Protein AF-H6N6B9-F1 (afdb_monomer)

Sequence (128 aa):
MPKLPIIGSVLVVGGGAGVGGVAMEFSKPKGRNISLAKNKKPSPFKMPTRCEFFWIQDSGKRTVKKIEESRLQREIKEQKTEDLWKRLDSDCSVKWKIYVAKRYVSGSSRMNQWVYEDGDQKHSWTVI

Organism: Mycoplasma haemocanis (strain Illinois) (NCBI:txid1111676)

Foldseek 3Di:
DDDDDDDDDDDDDDDDDDDDDDDDDDDDDDDDDDPPPVPPPPDPPPQDPWAWEWEDPDVVQQATETDDPVVVVVQQVVVVNVVQNVVVRVVRVVDNYFYWYWDQDPPDPDRTDIDGDPVNVPDDHDYD

Mean predicted aligned error: 17.45 Å

Radius of gyration: 29.82 Å; Cα contacts (8 Å, |Δi|>4): 119; chains: 1; bounding box: 84×66×45 Å

pLDDT: mean 71.62, std 20.7, range [35.53, 95.38]

Structure (mmCIF, N/CA/C/O backbone):
data_AF-H6N6B9-F1
#
_entry.id   AF-H6N6B9-F1
#
loop_
_atom_site.group_PDB
_atom_site.id
_atom_site.type_symbol
_atom_site.label_atom_id
_atom_site.label_alt_id
_atom_site.label_comp_id
_atom_site.label_asym_id
_atom_site.label_entity_id
_atom_site.label_seq_id
_atom_site.pdbx_PDB_ins_code
_atom_site.Cartn_x
_atom_site.Cartn_y
_atom_site.Cartn_z
_atom_site.occupancy
_atom_site.B_iso_or_equiv
_atom_site.auth_seq_id
_atom_site.auth_comp_id
_atom_site.auth_asym_id
_atom_site.auth_atom_id
_atom_site.pdbx_PDB_model_num
ATOM 1 N N . MET A 1 1 ? 60.488 -32.351 11.921 1.00 51.34 1 MET A N 1
ATOM 2 C CA . MET A 1 1 ? 61.267 -31.203 12.463 1.00 51.34 1 MET A CA 1
ATOM 3 C C . MET A 1 1 ? 62.130 -30.682 11.321 1.00 51.34 1 MET A C 1
ATOM 5 O O . MET A 1 1 ? 62.617 -31.560 10.617 1.00 51.34 1 MET A O 1
ATOM 9 N N . PRO A 1 2 ? 62.263 -29.365 11.045 1.00 41.34 2 PRO A N 1
ATOM 10 C CA . PRO A 1 2 ? 62.470 -28.215 11.959 1.00 41.34 2 PRO A CA 1
ATOM 11 C C . PRO A 1 2 ? 61.356 -27.138 11.841 1.00 41.34 2 PRO A C 1
ATOM 13 O O . PRO A 1 2 ? 60.675 -27.081 10.829 1.00 41.34 2 PRO A O 1
ATOM 16 N N . LYS A 1 3 ? 60.899 -26.446 12.898 1.00 44.81 3 LYS A N 1
ATOM 17 C CA . LYS A 1 3 ? 61.480 -25.382 13.759 1.00 44.81 3 LYS A CA 1
ATOM 18 C C . LYS A 1 3 ? 61.660 -24.014 13.057 1.00 44.81 3 LYS A C 1
ATOM 20 O O . LYS A 1 3 ? 62.494 -23.871 12.174 1.00 44.81 3 LYS A O 1
ATOM 25 N N . LEU A 1 4 ? 60.841 -23.053 13.513 1.00 51.22 4 LEU A N 1
ATOM 26 C CA . LEU A 1 4 ? 60.801 -21.606 13.225 1.00 51.22 4 LEU A CA 1
ATOM 27 C C . LEU A 1 4 ? 62.170 -20.914 13.353 1.00 51.22 4 LEU A C 1
ATOM 29 O O . LEU A 1 4 ? 63.024 -21.392 14.102 1.00 51.22 4 LEU A O 1
ATOM 33 N N . PRO A 1 5 ? 62.278 -19.685 12.818 1.00 54.94 5 PRO A N 1
ATOM 34 C CA . PRO A 1 5 ? 62.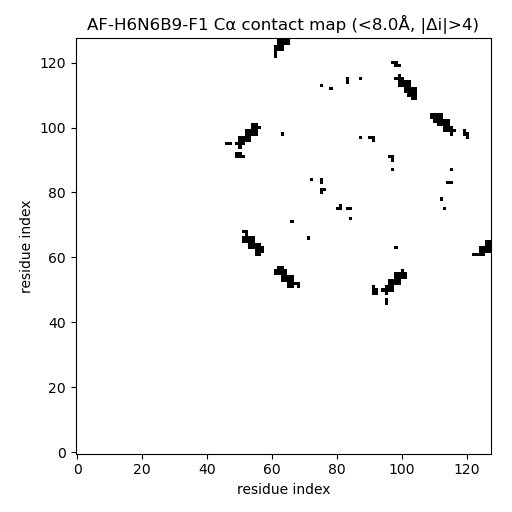733 -18.609 13.692 1.00 54.94 5 PRO A CA 1
ATOM 35 C C . PRO A 1 5 ? 61.789 -17.398 13.711 1.00 54.94 5 PRO A C 1
ATOM 37 O O . PRO A 1 5 ? 61.347 -16.874 12.692 1.00 54.94 5 PRO A O 1
ATOM 40 N N . ILE A 1 6 ? 61.526 -16.967 14.941 1.00 58.41 6 ILE A N 1
ATOM 41 C CA . ILE A 1 6 ? 61.005 -15.669 15.359 1.00 58.41 6 ILE A CA 1
ATOM 42 C C . ILE A 1 6 ? 62.160 -14.666 15.267 1.00 58.41 6 ILE A C 1
ATOM 44 O O . ILE A 1 6 ? 63.181 -14.886 15.912 1.00 58.41 6 ILE A O 1
ATOM 48 N N . ILE A 1 7 ? 61.998 -13.570 14.524 1.00 51.66 7 ILE A N 1
ATOM 49 C CA . ILE A 1 7 ? 62.834 -12.356 14.595 1.00 51.66 7 ILE A CA 1
ATOM 50 C C . ILE A 1 7 ? 61.886 -11.198 14.218 1.00 51.66 7 ILE A C 1
ATOM 52 O O . ILE A 1 7 ? 61.323 -11.224 13.133 1.00 51.66 7 ILE A O 1
ATOM 56 N N . GLY A 1 8 ? 61.536 -10.208 15.039 1.00 42.69 8 GLY A N 1
ATOM 57 C CA . GLY A 1 8 ? 62.163 -9.683 16.246 1.00 42.69 8 GLY A CA 1
ATOM 58 C C . GLY A 1 8 ? 62.843 -8.342 15.938 1.00 42.69 8 GLY A C 1
ATOM 59 O O . GLY A 1 8 ? 63.761 -8.316 15.126 1.00 42.69 8 GLY A O 1
ATOM 60 N N . SER A 1 9 ? 62.443 -7.287 16.663 1.00 47.56 9 SER A N 1
ATOM 61 C CA . SER A 1 9 ? 63.042 -5.929 16.790 1.00 47.56 9 SER A CA 1
ATOM 62 C C . SER A 1 9 ? 62.313 -4.817 16.002 1.00 47.56 9 SER A C 1
ATOM 64 O O . SER A 1 9 ? 62.222 -4.921 14.788 1.00 47.56 9 SER A O 1
ATOM 66 N N . VAL A 1 10 ? 61.673 -3.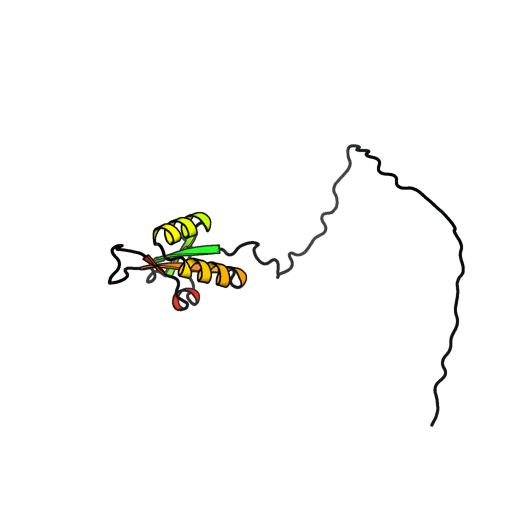762 16.542 1.00 48.78 10 VAL A N 1
ATOM 67 C CA . VAL A 1 10 ? 61.742 -2.921 17.771 1.00 48.78 10 VAL A CA 1
ATOM 68 C C . VAL A 1 10 ? 62.296 -1.511 17.468 1.00 48.78 10 VAL A C 1
ATOM 70 O O . VAL A 1 10 ? 63.425 -1.365 17.024 1.00 48.78 10 VAL A O 1
ATOM 73 N N . LEU A 1 11 ? 61.454 -0.521 17.814 1.00 45.09 11 LEU A N 1
ATOM 74 C CA . LEU A 1 11 ? 61.678 0.892 18.180 1.00 45.09 11 LEU A CA 1
ATOM 75 C C . LEU A 1 11 ? 62.292 1.875 17.164 1.00 45.09 11 LEU A C 1
ATOM 77 O O . LEU A 1 11 ? 63.491 1.886 16.921 1.00 45.09 11 LEU A O 1
ATOM 81 N N . VAL A 1 12 ? 61.483 2.875 16.786 1.00 44.06 12 VAL A N 1
ATOM 82 C CA . VAL A 1 12 ? 61.955 4.266 16.722 1.00 44.06 12 VAL A CA 1
ATOM 83 C C . VAL A 1 12 ? 61.223 5.079 17.783 1.00 44.06 12 VAL A C 1
ATOM 85 O O . VAL A 1 12 ? 60.003 5.231 17.776 1.00 44.06 12 VAL A O 1
ATOM 88 N N . VAL A 1 13 ? 62.037 5.537 18.727 1.00 51.03 13 VAL A N 1
ATOM 89 C CA . VAL A 1 13 ? 61.759 6.510 19.774 1.00 51.03 13 VAL A CA 1
ATOM 90 C C . VAL A 1 13 ? 61.771 7.908 19.156 1.00 51.03 13 VAL A C 1
ATOM 92 O O . VAL A 1 13 ? 62.688 8.260 18.421 1.00 51.03 13 VAL A O 1
ATOM 95 N N . GLY A 1 14 ? 60.781 8.715 19.514 1.00 38.72 14 GLY A N 1
ATOM 96 C CA . GLY A 1 14 ? 60.740 10.161 19.298 1.00 38.72 14 GLY A CA 1
ATOM 97 C C . GLY A 1 14 ? 59.342 10.625 19.691 1.00 38.72 14 GLY A C 1
ATOM 98 O O . GLY A 1 14 ? 58.386 10.329 18.994 1.00 38.72 14 GLY A O 1
ATOM 99 N N . GLY A 1 15 ? 59.092 11.182 20.871 1.00 42.91 15 GLY A N 1
ATOM 100 C CA . GLY A 1 15 ? 59.834 12.255 21.519 1.00 42.91 15 GLY A CA 1
ATOM 101 C C . GLY A 1 15 ? 58.974 13.511 21.388 1.00 42.91 15 GLY A C 1
ATOM 102 O O . GLY A 1 15 ? 58.970 14.136 20.335 1.00 42.91 15 GLY A O 1
ATOM 103 N N . GLY A 1 16 ? 58.201 13.839 22.425 1.00 44.19 16 GLY A N 1
ATOM 104 C CA . GLY A 1 16 ? 57.352 15.032 22.439 1.00 44.19 16 GLY A CA 1
ATOM 105 C C . GLY A 1 16 ? 56.319 15.010 23.561 1.00 44.19 16 GLY A C 1
ATOM 106 O O . GLY A 1 16 ? 55.191 14.572 23.364 1.00 44.19 16 GLY A O 1
ATOM 107 N N . ALA A 1 17 ? 56.720 15.470 24.745 1.00 46.50 17 ALA A N 1
ATOM 108 C CA . ALA A 1 17 ? 55.802 15.852 25.812 1.00 46.50 17 ALA A CA 1
ATOM 109 C C . ALA A 1 17 ? 55.060 17.141 25.417 1.00 46.50 17 ALA A C 1
ATOM 111 O O . ALA A 1 17 ? 55.665 18.049 24.852 1.00 46.50 17 ALA A O 1
ATOM 112 N N . GLY A 1 18 ? 53.771 17.243 25.742 1.00 41.34 18 GLY A N 1
ATOM 113 C CA . GLY A 1 18 ? 52.993 18.454 25.492 1.00 41.34 18 GLY A CA 1
ATOM 114 C C . GLY A 1 18 ? 51.621 18.388 26.143 1.00 41.34 18 GLY A C 1
ATOM 115 O O . GLY A 1 18 ? 50.678 17.842 25.584 1.00 41.34 18 GLY A O 1
ATOM 116 N N . VAL A 1 19 ? 51.545 18.919 27.356 1.00 43.94 19 VAL A N 1
ATOM 117 C CA . VAL A 1 19 ? 50.322 19.150 28.122 1.00 43.94 19 VAL A CA 1
ATOM 118 C C . VAL A 1 19 ? 49.512 20.273 27.470 1.00 43.94 19 VAL A C 1
ATOM 120 O O . VAL A 1 19 ? 50.071 21.309 27.129 1.00 43.94 19 VAL A O 1
ATOM 123 N N . GLY A 1 20 ? 48.188 20.116 27.444 1.00 35.53 20 GLY A N 1
ATOM 124 C CA . GLY A 1 20 ? 47.272 21.248 27.583 1.00 35.53 20 GLY A CA 1
ATOM 125 C C . GLY A 1 20 ? 46.650 21.800 26.302 1.00 35.53 20 GLY A C 1
ATOM 126 O O . GLY A 1 20 ? 47.270 21.875 25.248 1.00 35.53 20 GLY A O 1
ATOM 127 N N . GLY A 1 21 ? 45.402 22.245 26.452 1.00 36.22 21 GLY A N 1
ATOM 128 C CA . GLY A 1 21 ? 44.762 23.170 25.524 1.00 36.22 21 GLY A CA 1
ATOM 129 C C . GLY A 1 21 ? 43.417 22.694 25.002 1.00 36.22 21 GLY A C 1
ATOM 130 O O . GLY A 1 21 ? 43.302 22.273 23.856 1.00 36.22 21 GLY A O 1
ATOM 131 N N . VAL A 1 22 ? 42.369 22.843 25.813 1.00 50.59 22 VAL A N 1
ATOM 132 C CA . VAL A 1 22 ? 41.066 23.192 25.243 1.00 50.59 22 VAL A CA 1
ATOM 133 C C . VAL A 1 22 ? 41.214 24.564 24.590 1.00 50.59 22 VAL A C 1
ATOM 135 O O . VAL A 1 22 ? 41.559 25.534 25.256 1.00 50.59 22 VAL A O 1
ATOM 138 N N . ALA A 1 23 ? 40.966 24.642 23.289 1.00 41.66 23 ALA A N 1
ATOM 139 C CA . ALA A 1 23 ? 40.736 25.903 22.604 1.00 41.66 23 ALA A CA 1
ATOM 140 C C . ALA A 1 23 ? 39.608 25.685 21.596 1.00 41.66 23 ALA A C 1
ATOM 142 O O . ALA A 1 23 ? 39.812 25.263 20.459 1.00 41.66 23 ALA A O 1
ATOM 143 N N . MET A 1 24 ? 38.381 25.937 22.055 1.00 50.19 24 MET A N 1
ATOM 144 C CA . MET A 1 24 ? 37.386 26.518 21.164 1.00 50.19 24 MET A CA 1
ATOM 145 C C . MET A 1 24 ? 37.940 27.869 20.731 1.00 50.19 24 MET A C 1
ATOM 147 O O . MET A 1 24 ? 38.304 28.640 21.608 1.00 50.19 24 MET A O 1
ATOM 151 N N . GLU A 1 25 ? 37.924 28.184 19.439 1.00 40.72 25 GLU A N 1
ATOM 152 C CA . GLU A 1 25 ? 37.520 29.526 19.034 1.00 40.72 25 GLU A CA 1
ATOM 153 C C . GLU A 1 25 ? 37.045 29.593 17.581 1.00 40.72 25 GLU A C 1
ATOM 155 O O . GLU A 1 25 ? 37.604 29.016 16.647 1.00 40.72 25 GLU A O 1
ATOM 160 N N . PHE A 1 26 ? 35.927 30.301 17.453 1.00 48.22 26 PHE A N 1
ATOM 161 C CA . PHE A 1 26 ? 35.267 30.740 16.240 1.00 48.22 26 PHE A CA 1
ATOM 162 C C . PHE A 1 26 ? 36.205 31.586 15.384 1.00 48.22 26 PHE A C 1
ATOM 164 O O . PHE A 1 26 ? 36.791 32.534 15.889 1.00 48.22 26 PHE A O 1
ATOM 171 N N . SER A 1 27 ? 36.217 31.362 14.068 1.00 41.53 27 SER A N 1
ATOM 172 C CA . SER A 1 27 ? 36.548 32.404 13.085 1.00 41.53 27 SER A CA 1
ATOM 173 C C . SER A 1 27 ? 36.070 32.004 11.686 1.00 41.53 27 SER A C 1
ATOM 175 O O . SER A 1 27 ? 36.660 31.156 11.023 1.00 41.53 27 SER A O 1
ATOM 177 N N . LYS A 1 28 ? 34.996 32.643 11.204 1.00 50.06 28 LYS A N 1
ATOM 178 C CA . LYS A 1 28 ? 34.746 32.784 9.756 1.00 50.06 28 LYS A CA 1
ATOM 179 C C . LYS A 1 28 ? 35.925 33.562 9.151 1.00 50.06 28 LYS A C 1
ATOM 181 O O . LYS A 1 28 ? 36.328 34.558 9.747 1.00 50.06 28 LYS A O 1
ATOM 186 N N . PRO A 1 29 ? 36.384 33.220 7.934 1.00 45.47 29 PRO A N 1
ATOM 187 C CA . PRO A 1 29 ? 36.081 34.135 6.833 1.00 45.47 29 PRO A CA 1
ATOM 188 C C . PRO A 1 29 ? 35.842 33.466 5.464 1.00 45.47 29 PRO A C 1
ATOM 190 O O . PRO A 1 29 ? 36.541 32.568 5.014 1.00 45.47 29 PRO A O 1
ATOM 193 N N . LYS A 1 30 ? 34.804 33.980 4.799 1.00 46.09 30 LYS A N 1
ATOM 194 C CA . LYS A 1 30 ? 34.737 34.410 3.392 1.00 46.09 30 LYS A CA 1
ATOM 195 C C . LYS A 1 30 ? 35.774 33.825 2.402 1.00 46.09 30 LYS A C 1
ATOM 197 O O . LYS A 1 30 ? 36.883 34.323 2.282 1.00 46.09 30 LYS A O 1
ATOM 202 N N . GLY A 1 31 ? 35.286 32.907 1.563 1.00 47.84 31 GLY A N 1
ATOM 203 C CA . GLY A 1 31 ? 35.555 32.874 0.119 1.00 47.84 31 GLY A CA 1
ATOM 204 C C . GLY A 1 31 ? 36.842 32.206 -0.375 1.00 47.84 31 GLY A C 1
ATOM 205 O O . GLY A 1 31 ? 37.880 32.849 -0.443 1.00 47.84 31 GLY A O 1
ATOM 206 N N . ARG A 1 32 ? 36.719 30.981 -0.912 1.00 42.47 32 ARG A N 1
ATOM 207 C CA . ARG A 1 32 ? 37.126 30.617 -2.291 1.00 42.47 32 ARG A CA 1
ATOM 208 C C . ARG A 1 32 ? 36.843 29.138 -2.583 1.00 42.47 32 ARG A C 1
ATOM 210 O O . ARG A 1 32 ? 37.308 28.255 -1.881 1.00 42.47 32 ARG A O 1
ATOM 217 N N . ASN A 1 33 ? 36.097 28.942 -3.669 1.00 40.81 33 ASN A N 1
ATOM 218 C CA . ASN A 1 33 ? 36.017 27.778 -4.557 1.00 40.81 33 ASN A CA 1
ATOM 219 C C . ASN A 1 33 ? 35.840 26.389 -3.930 1.00 40.81 33 ASN A C 1
ATOM 221 O O . ASN A 1 33 ? 36.782 25.667 -3.614 1.00 40.81 33 ASN A O 1
ATOM 225 N N . ILE A 1 34 ? 34.572 25.987 -3.891 1.00 44.03 34 ILE A N 1
ATOM 226 C CA . ILE A 1 34 ? 34.118 24.620 -3.680 1.00 44.03 34 ILE A CA 1
ATOM 227 C C . ILE A 1 34 ? 34.478 23.808 -4.934 1.00 44.03 34 ILE A C 1
ATOM 229 O O . ILE A 1 34 ? 33.694 23.724 -5.872 1.00 44.03 34 ILE A O 1
ATOM 233 N N . SER A 1 35 ? 35.656 23.189 -4.948 1.00 48.66 35 SER A N 1
ATOM 234 C CA . SER A 1 35 ? 35.953 22.069 -5.848 1.00 48.66 35 SER A CA 1
ATOM 235 C C . SER A 1 35 ? 36.122 20.805 -5.021 1.00 48.66 35 SER A C 1
ATOM 237 O O . SER A 1 35 ? 37.214 20.283 -4.834 1.00 48.66 35 SER A O 1
ATOM 239 N N . LEU A 1 36 ? 34.995 20.308 -4.513 1.00 45.41 36 LEU A N 1
ATOM 240 C CA . LEU A 1 36 ? 34.866 18.930 -4.054 1.00 45.41 36 LEU A CA 1
ATOM 241 C C . LEU A 1 36 ? 33.632 18.304 -4.710 1.00 45.41 36 LEU A C 1
ATOM 243 O O . LEU A 1 36 ? 32.743 17.765 -4.056 1.00 45.41 36 LEU A O 1
ATOM 247 N N . ALA A 1 37 ? 33.615 18.325 -6.046 1.00 49.69 37 ALA A N 1
ATOM 248 C CA . ALA A 1 37 ? 32.891 17.336 -6.837 1.00 49.69 37 ALA A CA 1
ATOM 249 C C . ALA A 1 37 ? 33.581 15.973 -6.652 1.00 49.69 37 ALA A C 1
ATOM 251 O O . ALA A 1 37 ? 34.205 15.415 -7.552 1.00 49.69 37 ALA A O 1
ATOM 252 N N . LYS A 1 38 ? 33.502 15.433 -5.431 1.00 45.16 38 LYS A N 1
ATOM 253 C CA . LYS A 1 38 ? 33.787 14.031 -5.173 1.00 45.16 38 LYS A CA 1
ATOM 254 C C . LYS A 1 38 ? 32.629 13.298 -5.828 1.00 45.16 38 LYS A C 1
ATOM 256 O O . LYS A 1 38 ? 31.534 13.252 -5.274 1.00 45.16 38 LYS A O 1
ATOM 261 N N . ASN A 1 39 ? 32.880 12.806 -7.038 1.00 48.16 39 ASN A N 1
ATOM 262 C CA . ASN A 1 39 ? 32.090 11.808 -7.745 1.00 48.16 39 ASN A CA 1
ATOM 263 C C . ASN A 1 39 ? 31.860 10.603 -6.810 1.00 48.16 39 ASN A C 1
ATOM 265 O O . ASN A 1 39 ? 32.512 9.566 -6.906 1.00 48.16 39 ASN A O 1
ATOM 269 N N . LYS A 1 40 ? 30.939 10.739 -5.851 1.00 44.47 40 LYS A N 1
ATOM 270 C CA . LYS A 1 40 ? 30.283 9.607 -5.222 1.00 44.47 40 LYS A CA 1
ATOM 271 C C . LYS A 1 40 ? 29.343 9.098 -6.295 1.00 44.47 40 LYS A C 1
ATOM 273 O O . LYS A 1 40 ? 28.223 9.585 -6.421 1.00 44.47 40 LYS A O 1
ATOM 278 N N . LYS A 1 41 ? 29.823 8.115 -7.062 1.00 44.25 41 LYS A N 1
ATOM 279 C CA . LYS A 1 41 ? 28.945 7.128 -7.693 1.00 44.25 41 LYS A CA 1
ATOM 280 C C . LYS A 1 41 ? 27.829 6.845 -6.678 1.00 44.25 41 LYS A C 1
ATOM 282 O O . LYS A 1 41 ? 28.173 6.529 -5.530 1.00 44.25 41 LYS A O 1
ATOM 287 N N . PRO A 1 42 ? 26.542 7.06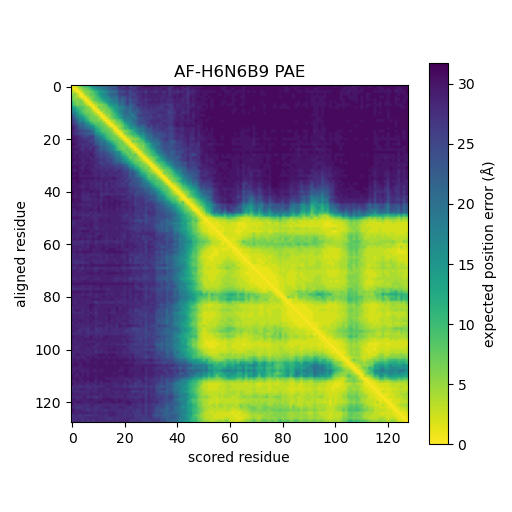2 -7.000 1.00 44.25 42 PRO A N 1
ATOM 288 C CA . PRO A 1 42 ? 25.494 6.701 -6.068 1.00 44.25 42 PRO A CA 1
ATOM 289 C C . PRO A 1 42 ? 25.692 5.218 -5.775 1.00 44.25 42 PRO A C 1
ATOM 291 O O . PRO A 1 42 ? 25.716 4.395 -6.688 1.00 44.25 42 PRO A O 1
ATOM 294 N N . SER A 1 43 ? 25.951 4.900 -4.507 1.00 46.75 43 SER A N 1
ATOM 295 C CA . SER A 1 43 ? 25.906 3.520 -4.047 1.00 46.75 43 SER A CA 1
ATOM 296 C C . SER A 1 43 ? 24.592 2.926 -4.564 1.00 46.75 43 SER A C 1
ATOM 298 O O . SER A 1 43 ? 23.552 3.561 -4.353 1.00 46.75 43 SER A O 1
ATOM 300 N N . PRO A 1 44 ? 24.594 1.752 -5.216 1.00 52.66 44 PRO A N 1
ATOM 301 C CA . PRO A 1 44 ? 23.355 1.107 -5.651 1.00 52.66 44 PRO A CA 1
ATOM 302 C C . PRO A 1 44 ? 22.430 0.758 -4.468 1.00 52.66 44 PRO A C 1
ATOM 304 O O . PRO A 1 44 ? 21.279 0.398 -4.673 1.00 52.66 44 PRO A O 1
ATOM 307 N N . PHE A 1 45 ? 22.906 0.927 -3.229 1.00 51.97 45 PHE A N 1
ATOM 308 C CA . PHE A 1 45 ? 22.192 0.662 -1.982 1.00 51.97 45 PHE A CA 1
ATOM 309 C C . PHE A 1 45 ? 21.813 1.930 -1.213 1.00 51.97 45 PHE A C 1
ATOM 311 O O . PHE A 1 45 ? 21.802 1.943 0.018 1.00 51.97 45 PHE A O 1
ATOM 318 N N . LYS A 1 46 ? 21.507 3.032 -1.903 1.00 45.81 46 LYS A N 1
ATOM 319 C CA . LYS A 1 46 ? 20.803 4.139 -1.251 1.00 45.81 46 LYS A CA 1
ATOM 320 C C . LYS A 1 46 ? 19.333 3.728 -1.130 1.00 45.81 46 LYS A C 1
ATOM 322 O O . LYS A 1 46 ? 18.542 4.027 -2.018 1.00 45.81 46 LYS A O 1
ATOM 327 N N . MET A 1 47 ? 18.996 2.974 -0.076 1.00 51.34 47 MET A N 1
ATOM 328 C CA . MET A 1 47 ? 17.594 2.686 0.233 1.00 51.34 47 MET A CA 1
ATOM 329 C C . MET A 1 47 ? 16.844 4.025 0.296 1.00 51.34 47 MET A C 1
ATOM 331 O O . MET A 1 47 ? 17.335 4.950 0.957 1.00 51.34 47 MET A O 1
ATOM 335 N N . PRO A 1 48 ? 15.720 4.178 -0.428 1.00 54.56 48 PRO A N 1
ATOM 336 C CA . PRO A 1 48 ? 14.863 5.341 -0.281 1.00 54.56 48 PRO A CA 1
ATOM 337 C C . PRO A 1 48 ? 14.570 5.530 1.203 1.00 54.56 48 PRO A C 1
ATOM 339 O O . PRO A 1 48 ? 14.224 4.578 1.896 1.00 54.56 48 PRO A O 1
ATOM 342 N N . THR A 1 49 ? 14.742 6.748 1.709 1.00 61.44 49 THR A N 1
ATOM 343 C CA . THR A 1 49 ? 14.573 7.056 3.134 1.00 61.44 49 THR A CA 1
ATOM 344 C C . THR A 1 49 ? 13.154 6.790 3.641 1.00 61.44 49 THR A C 1
ATOM 346 O O . THR A 1 49 ? 12.973 6.778 4.854 1.00 61.44 49 THR A O 1
ATOM 349 N N . ARG A 1 50 ? 12.179 6.577 2.740 1.00 70.19 50 ARG A N 1
ATOM 350 C CA . ARG A 1 50 ? 10.823 6.065 2.997 1.00 70.19 50 ARG A CA 1
ATOM 351 C C . ARG A 1 50 ? 10.291 5.316 1.771 1.00 70.19 50 ARG A C 1
ATOM 353 O O . ARG A 1 50 ? 10.654 5.675 0.648 1.00 70.19 50 ARG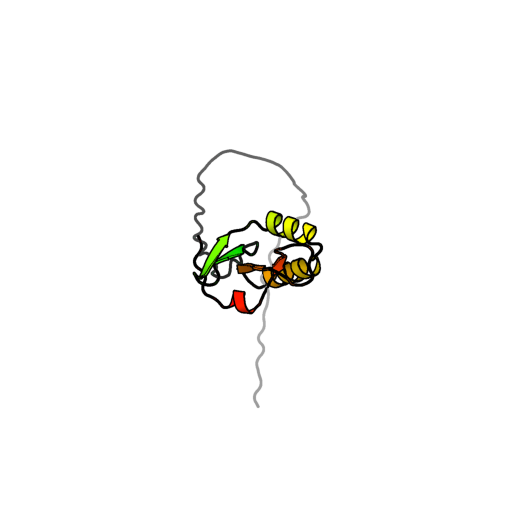 A O 1
ATOM 360 N N . CYS A 1 51 ? 9.459 4.294 1.979 1.00 86.19 51 CYS A N 1
ATOM 361 C CA . CYS A 1 51 ? 8.801 3.580 0.886 1.00 86.19 51 CYS A CA 1
ATOM 362 C C . CYS A 1 51 ? 7.790 4.478 0.158 1.00 86.19 51 CYS A C 1
ATOM 364 O O . CYS A 1 51 ? 7.269 5.455 0.700 1.00 86.19 51 CYS A O 1
ATOM 366 N N . GLU A 1 52 ? 7.502 4.136 -1.093 1.00 90.31 52 GLU A N 1
ATOM 367 C CA . GLU A 1 52 ? 6.478 4.808 -1.880 1.00 90.31 52 GLU A CA 1
ATOM 368 C C . GLU A 1 52 ? 5.160 4.034 -1.835 1.00 90.31 52 GLU A C 1
ATOM 370 O O . GLU A 1 52 ? 5.113 2.840 -2.144 1.00 90.31 52 GLU A O 1
ATOM 375 N N . PHE A 1 53 ? 4.074 4.736 -1.514 1.00 92.88 53 PHE 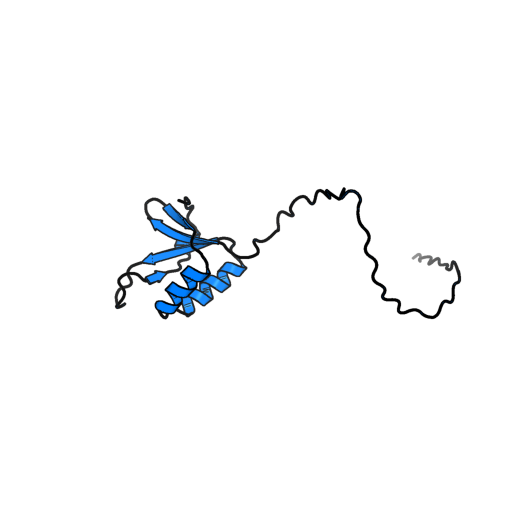A N 1
ATOM 376 C CA . PHE A 1 53 ? 2.728 4.178 -1.541 1.00 92.88 53 PHE A CA 1
ATOM 377 C C . PHE A 1 53 ? 2.033 4.472 -2.869 1.00 92.88 53 PHE A C 1
ATOM 379 O O . PHE A 1 53 ? 2.017 5.601 -3.371 1.00 92.88 53 PHE A O 1
ATOM 386 N N . PHE A 1 54 ? 1.402 3.442 -3.414 1.00 94.00 54 PHE A N 1
ATOM 387 C CA . PHE A 1 54 ? 0.653 3.485 -4.656 1.00 94.00 54 PHE A CA 1
ATOM 388 C C . PHE A 1 54 ? -0.757 2.959 -4.424 1.00 94.00 54 PHE A C 1
ATOM 390 O O . PHE A 1 54 ? -0.958 1.876 -3.884 1.00 94.00 54 PHE A O 1
ATOM 397 N N . TRP A 1 55 ? -1.745 3.727 -4.860 1.00 93.94 55 TRP A N 1
ATOM 398 C CA . TRP A 1 55 ? -3.145 3.345 -4.841 1.00 93.94 55 TRP A CA 1
ATOM 399 C C . TRP A 1 55 ? -3.559 2.798 -6.209 1.00 93.94 55 TRP A C 1
ATOM 401 O O . TRP A 1 55 ? -3.507 3.507 -7.213 1.00 93.94 55 TRP A O 1
ATOM 411 N N . ILE A 1 56 ? -4.007 1.546 -6.238 1.00 94.00 56 ILE A N 1
ATOM 412 C CA . ILE A 1 56 ? -4.553 0.878 -7.421 1.00 94.00 56 ILE A CA 1
ATOM 413 C C . ILE A 1 56 ? -5.869 1.545 -7.835 1.00 94.00 56 ILE A C 1
ATOM 415 O O . ILE A 1 56 ? -6.845 1.533 -7.082 1.00 94.00 56 ILE A O 1
ATOM 419 N N . GLN A 1 57 ? -5.875 2.138 -9.032 1.00 93.25 57 GLN A N 1
ATOM 420 C CA . GLN A 1 57 ? -7.060 2.752 -9.637 1.00 93.25 57 GLN A CA 1
ATOM 421 C C . GLN A 1 57 ? -7.914 1.703 -10.342 1.00 93.25 57 GLN A C 1
ATOM 423 O O . GLN A 1 57 ? -9.127 1.671 -10.167 1.00 93.25 57 GLN A O 1
ATOM 428 N N . ASP A 1 58 ? -7.268 0.850 -11.137 1.00 87.69 58 ASP A N 1
ATOM 429 C CA . ASP A 1 58 ? -7.934 -0.164 -11.944 1.00 87.69 58 ASP A CA 1
ATOM 430 C C . ASP A 1 58 ? -7.030 -1.400 -12.040 1.00 87.69 58 ASP A C 1
ATOM 432 O O . ASP A 1 58 ? -5.954 -1.368 -12.649 1.00 87.69 58 ASP A O 1
ATOM 436 N N . SER A 1 59 ? -7.460 -2.499 -11.417 1.00 86.94 59 SER A N 1
ATOM 437 C CA . SER A 1 59 ? -6.723 -3.767 -11.449 1.00 86.94 59 SER A CA 1
ATOM 438 C C . SER A 1 59 ? -6.711 -4.402 -12.842 1.00 86.94 59 SER A C 1
ATOM 440 O O . SER A 1 59 ? -5.740 -5.069 -13.195 1.00 86.94 59 SER A O 1
ATOM 442 N N . GLY A 1 60 ? -7.746 -4.172 -13.659 1.00 87.19 60 GLY A N 1
ATOM 443 C CA . GLY A 1 60 ? -7.847 -4.707 -15.018 1.00 87.19 60 GLY A CA 1
ATOM 444 C C . GLY A 1 60 ? -6.898 -4.008 -15.990 1.00 87.19 60 GLY A C 1
ATOM 445 O O . GLY A 1 60 ? -6.242 -4.659 -16.800 1.00 87.19 60 GLY A O 1
ATOM 446 N N . LYS A 1 61 ? -6.758 -2.686 -15.861 1.00 90.25 61 LYS A N 1
ATOM 447 C CA . LYS A 1 61 ? -5.819 -1.869 -16.652 1.00 90.25 61 LYS A CA 1
ATOM 448 C C . LYS A 1 61 ? -4.416 -1.802 -16.049 1.00 90.25 61 LYS A C 1
ATOM 450 O O . LYS A 1 61 ? -3.529 -1.198 -16.647 1.00 90.25 61 LYS A O 1
ATOM 455 N N . ARG A 1 62 ? -4.215 -2.410 -14.875 1.00 91.06 62 ARG A N 1
ATOM 456 C CA . ARG A 1 62 ? -2.968 -2.375 -14.098 1.00 91.06 62 ARG A CA 1
ATOM 457 C C . ARG A 1 62 ? -2.462 -0.953 -13.866 1.00 91.06 62 ARG A C 1
ATOM 459 O O . ARG A 1 62 ? -1.264 -0.698 -13.973 1.00 91.06 62 ARG A O 1
ATOM 466 N N . THR A 1 63 ? -3.355 -0.027 -13.525 1.00 93.12 63 THR A N 1
ATOM 467 C CA . THR A 1 63 ? -2.986 1.370 -13.267 1.00 93.12 63 THR A CA 1
ATOM 468 C C . THR A 1 63 ? -2.972 1.698 -11.781 1.00 93.12 63 THR A C 1
ATOM 470 O O . THR A 1 63 ? -3.866 1.327 -11.016 1.00 93.12 63 THR A O 1
ATOM 473 N N . VAL A 1 64 ? -1.944 2.435 -11.368 1.00 95.38 64 VAL A N 1
ATOM 474 C CA . VAL A 1 64 ? -1.762 2.907 -9.995 1.00 95.38 64 VAL A CA 1
ATOM 475 C C . VAL A 1 64 ? -1.497 4.400 -9.975 1.00 95.38 64 VAL A C 1
ATOM 477 O O . VAL A 1 64 ? -0.885 4.951 -10.883 1.00 95.38 64 VAL A O 1
ATOM 480 N N . LYS A 1 65 ? -1.909 5.052 -8.896 1.00 94.88 65 LYS A N 1
ATOM 481 C CA . LYS A 1 65 ? -1.648 6.461 -8.630 1.00 94.88 65 LYS A CA 1
ATOM 482 C C . LYS A 1 65 ? -0.810 6.592 -7.370 1.00 94.88 65 LYS A C 1
ATOM 484 O O . LYS A 1 65 ? -1.120 5.965 -6.358 1.00 94.88 65 LYS A O 1
ATOM 489 N N . LYS A 1 66 ? 0.233 7.419 -7.396 1.00 93.38 66 LYS A N 1
ATOM 490 C CA . LYS A 1 66 ? 1.032 7.688 -6.193 1.00 93.38 66 LYS A CA 1
ATOM 491 C C . LYS A 1 66 ? 0.169 8.389 -5.136 1.00 93.38 66 LYS A C 1
ATOM 493 O O . LYS A 1 66 ? -0.540 9.346 -5.450 1.00 93.38 66 LYS A O 1
ATOM 498 N N . ILE A 1 67 ? 0.221 7.906 -3.897 1.00 93.25 67 ILE A N 1
ATOM 499 C CA . ILE A 1 67 ? -0.484 8.492 -2.754 1.00 93.25 67 ILE A CA 1
ATOM 500 C C . ILE A 1 67 ? 0.517 8.853 -1.658 1.00 93.25 67 ILE A C 1
ATOM 502 O O . ILE A 1 67 ? 1.514 8.167 -1.450 1.00 93.25 67 ILE A O 1
ATOM 506 N N . GLU A 1 68 ? 0.260 9.957 -0.964 1.00 90.12 68 GLU A N 1
ATOM 507 C CA . GLU A 1 68 ? 1.076 10.367 0.175 1.00 90.12 68 GLU A CA 1
ATOM 508 C C . GLU A 1 68 ? 0.797 9.491 1.400 1.00 90.12 68 GLU A C 1
ATOM 510 O O . GLU A 1 68 ? -0.359 9.236 1.748 1.00 90.12 68 GLU A O 1
ATOM 515 N N . GLU A 1 69 ? 1.865 9.097 2.093 1.00 89.12 69 GLU A N 1
ATOM 516 C CA . GLU A 1 69 ? 1.833 8.290 3.319 1.00 89.12 69 GLU A CA 1
ATOM 517 C C . GLU A 1 69 ? 0.880 8.880 4.369 1.00 89.12 69 GLU A C 1
ATOM 519 O O . GLU A 1 69 ? -0.004 8.188 4.867 1.00 89.12 69 GLU A O 1
ATOM 524 N N . SER A 1 70 ? 0.985 10.184 4.654 1.00 89.06 70 SER A N 1
ATOM 525 C CA . SER A 1 70 ? 0.154 10.855 5.663 1.00 89.06 70 SER A CA 1
ATOM 526 C C . SER A 1 70 ? -1.334 10.844 5.307 1.00 89.06 70 SER A C 1
ATOM 528 O O . SER A 1 70 ? -2.188 10.713 6.187 1.00 89.06 70 SER A O 1
ATOM 530 N N . ARG A 1 71 ? -1.659 10.954 4.012 1.00 90.88 71 ARG A N 1
ATOM 531 C CA . ARG A 1 71 ? -3.041 10.868 3.531 1.00 90.88 71 ARG A CA 1
ATOM 532 C C . ARG A 1 71 ? -3.573 9.449 3.697 1.00 90.88 71 ARG A C 1
ATOM 534 O O . ARG A 1 71 ? -4.665 9.281 4.236 1.00 90.88 71 ARG A O 1
ATOM 541 N N . LEU A 1 72 ? -2.799 8.451 3.273 1.00 90.50 72 LEU A N 1
ATOM 542 C CA . LEU A 1 72 ? -3.163 7.043 3.414 1.00 90.50 72 LEU A CA 1
ATOM 543 C C . LEU A 1 72 ? -3.367 6.676 4.891 1.00 90.50 72 LEU A C 1
ATOM 545 O O . LEU A 1 72 ? -4.388 6.090 5.244 1.00 90.50 72 LEU A O 1
ATOM 549 N N . GLN A 1 73 ? -2.455 7.102 5.766 1.00 89.69 73 GLN A N 1
ATOM 550 C CA . GLN A 1 73 ? -2.541 6.867 7.204 1.00 89.69 73 GLN A CA 1
ATOM 551 C C . GLN A 1 73 ? -3.816 7.457 7.810 1.00 89.69 73 GLN A C 1
ATOM 553 O O . GLN A 1 73 ? -4.487 6.791 8.598 1.00 89.69 73 GLN A O 1
ATOM 558 N N . ARG A 1 74 ? -4.162 8.700 7.451 1.00 89.81 74 ARG A N 1
ATOM 559 C CA . ARG A 1 74 ? -5.386 9.351 7.932 1.00 89.81 74 ARG A CA 1
ATOM 560 C C . ARG A 1 74 ? -6.628 8.581 7.487 1.00 89.81 74 ARG A C 1
ATOM 562 O O . ARG A 1 74 ? -7.464 8.262 8.326 1.00 89.81 74 ARG A O 1
ATOM 569 N N . GLU A 1 75 ? -6.713 8.219 6.207 1.00 89.69 75 GLU A N 1
ATOM 570 C CA . GLU A 1 75 ? -7.866 7.482 5.675 1.00 89.69 75 GLU A CA 1
ATOM 571 C C . GLU A 1 75 ? -7.997 6.068 6.286 1.00 89.69 75 GLU A C 1
ATOM 573 O O . GLU A 1 75 ? -9.113 5.592 6.496 1.00 89.69 75 GLU A O 1
ATOM 578 N N . ILE A 1 76 ? -6.888 5.391 6.610 1.00 88.69 76 ILE A N 1
ATOM 579 C CA . ILE A 1 76 ? -6.898 4.082 7.294 1.00 88.69 76 ILE A CA 1
ATOM 580 C C . ILE A 1 76 ? -7.314 4.221 8.765 1.00 88.69 76 ILE A C 1
ATOM 582 O O . ILE A 1 76 ? -8.134 3.438 9.252 1.00 88.69 76 ILE A O 1
ATOM 586 N N . LYS A 1 77 ? -6.810 5.241 9.475 1.00 86.81 77 LYS A N 1
ATOM 587 C CA . LYS A 1 77 ? -7.222 5.544 10.858 1.00 86.81 77 LYS A CA 1
ATOM 588 C C . LYS A 1 77 ? -8.712 5.847 10.941 1.00 86.81 77 LYS A C 1
ATOM 590 O O . LYS A 1 77 ? -9.401 5.324 11.813 1.00 86.81 77 LYS A O 1
ATOM 595 N N . GLU A 1 78 ? -9.234 6.623 9.994 1.00 85.56 78 GLU A N 1
ATOM 596 C CA . GLU A 1 78 ? -10.668 6.888 9.889 1.00 85.56 78 GLU A CA 1
ATOM 597 C C . GLU A 1 78 ? -11.471 5.596 9.719 1.00 85.56 78 GLU A C 1
ATOM 599 O O . GLU A 1 78 ? -12.587 5.517 10.226 1.00 85.56 78 GLU A O 1
ATOM 604 N N . GLN A 1 79 ? -10.940 4.587 9.019 1.00 81.75 79 GLN A N 1
ATOM 605 C CA . GLN A 1 79 ? -11.562 3.266 8.834 1.00 81.75 79 GLN A CA 1
ATOM 606 C C . GLN A 1 79 ? -11.459 2.345 10.054 1.00 81.75 79 GLN A C 1
ATOM 608 O O . GLN A 1 79 ? -12.040 1.262 10.029 1.00 81.75 79 GLN A O 1
ATOM 613 N N . LYS A 1 80 ? -10.795 2.789 11.132 1.00 78.94 80 LYS A N 1
ATOM 614 C CA . LYS A 1 80 ? -10.532 2.006 12.349 1.00 78.94 80 LYS A CA 1
ATOM 615 C C . LYS A 1 80 ? -9.801 0.688 12.057 1.00 78.94 80 LYS A C 1
ATOM 617 O O . LYS A 1 80 ? -10.017 -0.308 12.736 1.00 78.94 80 LYS A O 1
ATOM 622 N N . THR A 1 81 ? -8.945 0.677 11.035 1.00 79.75 81 THR A N 1
ATOM 623 C CA . THR A 1 81 ? -8.190 -0.510 10.604 1.00 79.75 81 THR A CA 1
ATOM 624 C C . THR A 1 81 ? -6.716 -0.367 10.992 1.00 79.75 81 THR A C 1
ATOM 626 O O . THR A 1 81 ? -5.834 -0.284 10.140 1.00 79.75 81 THR A O 1
ATOM 629 N N . GLU A 1 82 ? -6.428 -0.280 12.294 1.00 78.75 82 GLU A N 1
ATOM 630 C CA . GLU A 1 82 ? -5.062 -0.022 12.783 1.00 78.75 82 GLU A CA 1
ATOM 631 C C . GLU A 1 82 ? -4.073 -1.146 12.435 1.00 78.75 82 GLU A C 1
ATOM 633 O O . GLU A 1 82 ? -2.906 -0.877 12.144 1.00 78.75 82 GLU A O 1
ATOM 638 N N . ASP A 1 83 ? -4.536 -2.397 12.379 1.00 87.50 83 ASP A N 1
ATOM 639 C CA . ASP A 1 83 ? -3.709 -3.552 12.008 1.00 87.50 83 ASP A CA 1
ATOM 640 C C . ASP A 1 83 ? -3.225 -3.499 10.554 1.00 87.50 83 ASP A C 1
ATOM 642 O O . ASP A 1 83 ? -2.128 -3.969 10.241 1.00 87.50 83 ASP A O 1
ATOM 646 N N . LEU A 1 84 ? -4.005 -2.870 9.667 1.00 89.94 84 LEU A N 1
ATOM 647 C CA . LEU A 1 84 ? -3.608 -2.653 8.278 1.00 89.94 84 LEU A CA 1
ATOM 648 C C . LEU A 1 84 ? -2.408 -1.708 8.203 1.00 89.94 84 LEU A C 1
ATOM 650 O O . LEU A 1 84 ? -1.449 -1.992 7.489 1.00 89.94 84 LEU A O 1
ATOM 654 N N . TRP A 1 85 ? -2.431 -0.613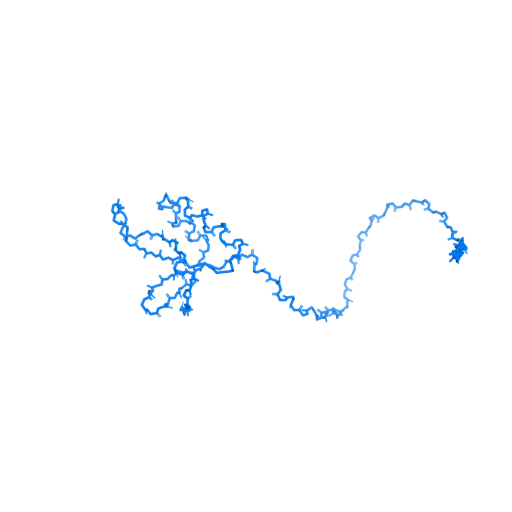 8.970 1.00 90.00 85 TRP A N 1
ATOM 655 C CA . TRP A 1 85 ? -1.319 0.337 8.991 1.00 90.00 85 TRP A CA 1
ATOM 656 C C . TRP A 1 85 ? -0.032 -0.308 9.506 1.00 90.00 85 TRP A C 1
ATOM 658 O O . TRP A 1 85 ? 1.019 -0.125 8.904 1.00 90.00 85 TRP A O 1
ATOM 668 N N . LYS A 1 86 ? -0.114 -1.115 10.572 1.00 89.69 86 LYS A N 1
ATOM 669 C CA . LYS A 1 86 ? 1.053 -1.830 11.115 1.00 89.69 86 LYS A CA 1
ATOM 670 C C . LYS A 1 86 ? 1.701 -2.750 10.078 1.00 89.69 86 LYS A C 1
ATOM 672 O O . LYS A 1 86 ? 2.923 -2.796 9.985 1.00 89.69 86 LYS A O 1
ATOM 677 N N . ARG A 1 87 ? 0.895 -3.460 9.279 1.00 89.88 87 ARG A N 1
ATOM 678 C CA . ARG A 1 87 ? 1.408 -4.300 8.182 1.00 89.88 87 ARG A CA 1
ATOM 679 C C . ARG A 1 87 ? 2.078 -3.471 7.093 1.00 89.88 87 ARG A C 1
ATOM 681 O O . ARG A 1 87 ? 3.162 -3.831 6.654 1.00 89.88 87 ARG A O 1
ATOM 688 N N . LEU A 1 88 ? 1.459 -2.362 6.691 1.00 90.50 88 LEU A N 1
ATOM 689 C CA . LEU A 1 88 ? 2.027 -1.458 5.690 1.00 90.50 88 LEU A CA 1
ATOM 690 C C . LEU A 1 88 ? 3.366 -0.871 6.154 1.00 90.50 88 LEU A C 1
ATOM 692 O O . LEU A 1 88 ? 4.314 -0.864 5.383 1.00 90.50 88 LEU A O 1
ATOM 696 N N . ASP A 1 89 ? 3.457 -0.428 7.406 1.00 88.25 89 ASP A N 1
ATOM 697 C CA . ASP A 1 89 ? 4.667 0.151 8.002 1.00 88.25 89 ASP A CA 1
ATOM 698 C C . ASP A 1 89 ? 5.809 -0.878 8.126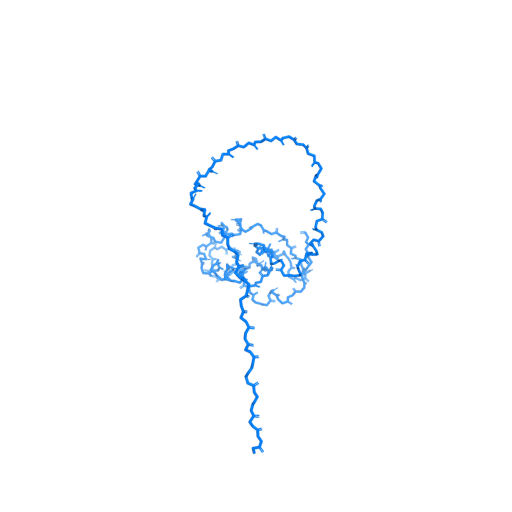 1.00 88.25 89 ASP A C 1
ATOM 700 O O . ASP A 1 89 ? 6.955 -0.615 7.751 1.00 88.25 89 ASP A O 1
ATOM 704 N N . SER A 1 90 ? 5.475 -2.102 8.546 1.00 88.50 90 SER A N 1
ATOM 705 C CA . SER A 1 90 ? 6.412 -3.230 8.570 1.00 88.50 90 SER A CA 1
ATOM 706 C C . SER A 1 90 ? 6.952 -3.539 7.172 1.00 88.50 90 SER A C 1
ATOM 708 O O . SER A 1 90 ? 8.165 -3.613 6.965 1.00 88.50 90 SER A O 1
ATOM 710 N N . ASP A 1 91 ? 6.066 -3.671 6.187 1.00 88.50 91 ASP A N 1
ATOM 711 C CA . ASP A 1 91 ? 6.467 -3.968 4.815 1.00 88.50 91 ASP A CA 1
ATOM 712 C C . ASP A 1 91 ? 7.218 -2.799 4.173 1.00 88.50 91 ASP A C 1
ATOM 714 O O . ASP A 1 91 ? 8.110 -3.031 3.363 1.00 88.50 91 ASP A O 1
ATOM 718 N N . CYS A 1 92 ? 6.935 -1.559 4.574 1.00 88.12 92 CYS A N 1
ATOM 719 C CA . CYS A 1 92 ? 7.588 -0.342 4.081 1.00 88.12 92 CYS A CA 1
ATOM 720 C C . CYS A 1 92 ? 9.076 -0.309 4.441 1.00 88.12 92 CYS A C 1
ATOM 722 O O . CYS A 1 92 ? 9.895 0.245 3.709 1.00 88.12 92 CYS A O 1
ATOM 724 N N . SER A 1 93 ? 9.438 -0.953 5.551 1.00 83.00 93 SER A N 1
ATOM 725 C CA . SER A 1 93 ? 10.824 -1.066 6.007 1.00 83.00 93 SER A CA 1
ATOM 726 C C . SER A 1 93 ? 11.662 -2.018 5.144 1.00 83.00 93 SER A C 1
ATOM 728 O O . SER A 1 93 ? 12.889 -1.943 5.158 1.00 83.00 93 SER A O 1
ATOM 730 N N . VAL A 1 94 ? 11.017 -2.911 4.385 1.00 85.56 94 VAL A N 1
ATOM 731 C CA . VAL A 1 94 ? 11.680 -3.941 3.563 1.00 85.56 94 VAL A CA 1
ATOM 732 C C . VAL A 1 94 ? 11.468 -3.693 2.068 1.00 85.56 94 VAL A C 1
ATOM 734 O O . VAL A 1 94 ? 12.368 -3.906 1.252 1.00 85.56 94 VAL A O 1
ATOM 737 N N . LYS A 1 95 ? 10.272 -3.241 1.690 1.00 86.06 95 LYS A N 1
ATOM 738 C CA . LYS A 1 95 ? 9.837 -2.999 0.316 1.00 86.06 95 LYS A CA 1
ATOM 739 C C . LYS A 1 95 ? 9.890 -1.504 0.019 1.00 86.06 95 LYS A C 1
ATOM 741 O O . LYS A 1 95 ? 9.323 -0.677 0.718 1.00 86.06 95 LY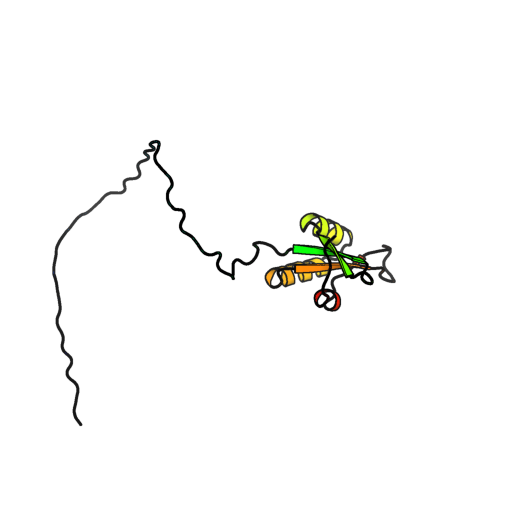S A O 1
ATOM 746 N N . TRP A 1 96 ? 10.506 -1.166 -1.106 1.00 85.69 96 TRP A N 1
ATOM 747 C CA . TRP A 1 96 ? 10.575 0.206 -1.614 1.00 85.69 96 TRP A CA 1
ATOM 748 C C . TRP A 1 96 ? 9.234 0.727 -2.154 1.00 85.69 96 TRP A C 1
ATOM 750 O O . TRP A 1 96 ? 9.039 1.938 -2.238 1.00 85.69 96 TRP A O 1
ATOM 760 N N . LYS A 1 97 ? 8.319 -0.179 -2.522 1.00 90.25 97 LYS A N 1
ATOM 761 C CA . LYS A 1 97 ? 6.992 0.129 -3.060 1.00 90.25 97 LYS A CA 1
ATOM 762 C C . LYS A 1 97 ? 5.930 -0.717 -2.398 1.00 90.25 97 LYS A C 1
ATOM 764 O O . LYS A 1 97 ? 6.110 -1.924 -2.247 1.00 90.25 97 LYS A O 1
ATOM 769 N N . ILE A 1 98 ? 4.816 -0.072 -2.093 1.00 92.81 98 ILE A N 1
ATOM 770 C CA . ILE A 1 98 ? 3.638 -0.704 -1.526 1.00 92.81 98 ILE A CA 1
ATOM 771 C C . ILE A 1 98 ? 2.423 -0.321 -2.350 1.00 92.81 98 ILE A C 1
ATOM 773 O O . ILE A 1 98 ? 2.154 0.861 -2.567 1.00 92.81 98 ILE A O 1
ATOM 777 N N . TYR A 1 99 ? 1.670 -1.331 -2.770 1.00 93.69 99 TYR A N 1
ATOM 778 C CA . TYR A 1 99 ? 0.420 -1.155 -3.493 1.00 93.69 99 TYR A CA 1
ATOM 779 C C . TYR A 1 99 ? -0.766 -1.428 -2.573 1.00 93.69 99 TYR A C 1
ATOM 781 O O . TYR A 1 99 ? -0.822 -2.454 -1.900 1.00 93.69 99 TYR A O 1
ATOM 789 N N . VAL A 1 100 ? -1.720 -0.508 -2.540 1.00 93.81 100 VAL A N 1
ATOM 790 C CA . VAL A 1 100 ? -2.962 -0.625 -1.771 1.00 93.81 100 VAL A CA 1
ATOM 791 C C . VAL A 1 100 ? -4.155 -0.421 -2.692 1.00 93.81 100 VAL A C 1
ATOM 793 O O . VAL A 1 100 ? -4.106 0.385 -3.624 1.00 93.81 100 VAL A O 1
ATOM 796 N N . ALA A 1 101 ? -5.249 -1.125 -2.427 1.00 92.69 101 ALA A N 1
ATOM 797 C CA . ALA A 1 101 ? -6.493 -0.985 -3.176 1.00 92.69 101 ALA A CA 1
ATOM 798 C C . ALA A 1 101 ? -7.624 -0.527 -2.256 1.00 92.69 101 ALA A C 1
ATOM 800 O O . ALA A 1 101 ? -7.609 -0.784 -1.054 1.00 92.69 101 ALA A O 1
ATOM 801 N N . LYS A 1 102 ? -8.632 0.133 -2.831 1.00 90.69 102 LYS A N 1
ATOM 802 C CA . LYS A 1 102 ? -9.933 0.304 -2.180 1.00 90.69 102 LYS A CA 1
ATOM 803 C C . LYS A 1 102 ? -10.862 -0.773 -2.713 1.00 90.69 102 LYS A C 1
ATOM 805 O O . LYS A 1 102 ? -11.088 -0.821 -3.918 1.00 90.69 102 LYS A O 1
ATOM 810 N N . ARG A 1 103 ? -11.374 -1.636 -1.839 1.00 87.94 103 ARG A N 1
ATOM 811 C CA . ARG A 1 103 ? -12.291 -2.715 -2.220 1.00 87.94 103 ARG A CA 1
ATOM 812 C C . ARG A 1 103 ? -13.536 -2.706 -1.351 1.00 87.94 103 ARG A C 1
ATOM 814 O O . ARG A 1 103 ? -13.503 -2.271 -0.200 1.00 87.94 103 ARG A O 1
ATOM 821 N N . TYR A 1 104 ? -14.634 -3.190 -1.918 1.00 82.75 104 TYR A N 1
ATOM 822 C CA . TYR A 1 104 ? -15.862 -3.418 -1.172 1.00 82.75 104 TYR A CA 1
ATOM 823 C C . TYR A 1 104 ? -15.662 -4.602 -0.222 1.00 82.75 104 TYR A C 1
ATOM 825 O O . TYR A 1 104 ? -15.246 -5.679 -0.649 1.00 82.75 104 TYR A O 1
ATOM 833 N N . VAL A 1 105 ? -15.966 -4.402 1.059 1.00 78.88 105 VAL A N 1
ATOM 834 C CA . VAL A 1 105 ? -15.894 -5.451 2.079 1.00 78.88 105 VAL A CA 1
ATOM 835 C C . VAL A 1 105 ? -17.305 -5.708 2.585 1.00 78.88 105 VAL A C 1
ATOM 837 O O . VAL A 1 105 ? -17.930 -4.840 3.198 1.00 78.88 105 VAL A O 1
ATOM 840 N N . SER A 1 106 ? -17.812 -6.908 2.299 1.00 68.56 106 SER A N 1
ATOM 841 C CA . SER A 1 106 ? -19.130 -7.343 2.762 1.00 68.56 106 SER A CA 1
ATOM 842 C C . SER A 1 106 ? -19.169 -7.351 4.292 1.00 68.56 106 SER A C 1
ATOM 844 O O . SER A 1 106 ? -18.257 -7.871 4.934 1.00 68.56 106 SER A O 1
ATOM 846 N N . GLY A 1 107 ? -20.202 -6.741 4.878 1.00 69.44 107 GLY A N 1
ATOM 847 C CA . GLY A 1 107 ? -20.342 -6.599 6.333 1.00 69.44 107 GLY A CA 1
ATOM 848 C C . GLY A 1 107 ? -19.732 -5.324 6.928 1.00 69.44 107 GLY A C 1
ATOM 849 O O . GLY A 1 107 ? -19.837 -5.115 8.134 1.00 69.44 107 GLY A O 1
ATOM 850 N N . SER A 1 108 ? -19.145 -4.442 6.112 1.00 65.31 108 SER A N 1
ATOM 851 C CA . SER A 1 108 ? -18.730 -3.104 6.545 1.00 65.31 108 SER A CA 1
ATOM 852 C C . SER A 1 108 ? -19.777 -2.054 6.173 1.00 65.31 108 SER A C 1
ATOM 854 O O . SER A 1 108 ? -20.258 -2.013 5.042 1.00 65.31 108 SER A O 1
ATOM 856 N N . SER A 1 109 ? -20.088 -1.130 7.089 1.00 63.38 109 SER A N 1
ATOM 857 C CA . SER A 1 109 ? -20.947 0.035 6.804 1.00 63.38 109 SER A CA 1
ATOM 858 C C . SER A 1 109 ? -20.330 1.008 5.785 1.00 63.38 109 SER A C 1
ATOM 860 O O . SER A 1 109 ? -20.960 1.997 5.417 1.00 63.38 109 SER A O 1
ATOM 862 N N . ARG A 1 110 ? -19.088 0.770 5.342 1.00 65.31 110 ARG A N 1
ATOM 863 C CA . ARG A 1 110 ? -18.387 1.580 4.344 1.00 65.31 110 ARG A CA 1
ATOM 864 C C . ARG A 1 110 ? -18.264 0.806 3.042 1.00 65.31 110 ARG A C 1
ATOM 866 O O . ARG A 1 110 ? -17.673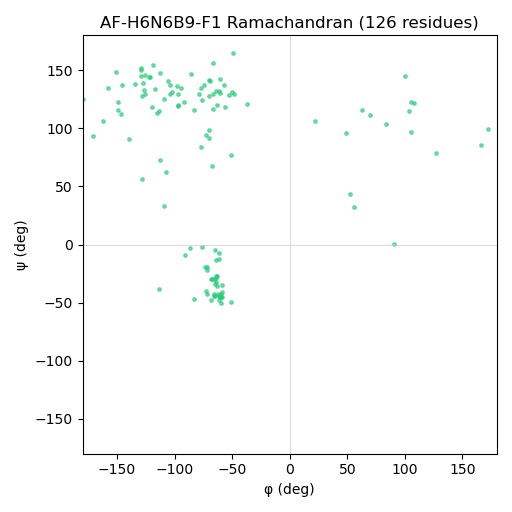 -0.265 3.007 1.00 65.31 110 ARG A O 1
ATOM 873 N N . MET A 1 111 ? -18.748 1.411 1.958 1.00 68.00 111 MET A N 1
ATOM 874 C CA . MET A 1 111 ? -18.747 0.811 0.619 1.00 68.00 111 MET A CA 1
ATOM 875 C C . MET A 1 111 ? -17.345 0.564 0.041 1.00 68.00 111 MET A C 1
ATOM 877 O O . MET A 1 111 ? -17.226 -0.155 -0.938 1.00 68.00 111 MET A O 1
ATOM 881 N N . ASN A 1 112 ? -16.279 1.125 0.617 1.00 82.31 112 ASN A N 1
ATOM 882 C CA . ASN A 1 112 ? -14.909 0.891 0.166 1.00 82.31 112 ASN A CA 1
ATOM 883 C C . ASN A 1 112 ? -13.939 0.979 1.347 1.00 82.31 112 ASN A C 1
ATOM 885 O O . ASN A 1 112 ? -13.863 2.021 2.003 1.00 82.31 112 ASN A O 1
ATOM 889 N N . GLN A 1 113 ? -13.184 -0.089 1.590 1.00 87.69 113 GLN A N 1
ATOM 890 C CA . GLN A 1 113 ? -12.119 -0.134 2.587 1.00 87.69 113 GLN A CA 1
ATOM 891 C C . GLN A 1 113 ? -10.757 -0.277 1.917 1.00 87.69 113 GLN A C 1
ATOM 893 O O . GLN A 1 113 ? -10.630 -0.886 0.853 1.00 87.69 113 GLN A O 1
ATOM 898 N N . TRP A 1 114 ? -9.742 0.314 2.540 1.00 90.56 114 TRP A N 1
ATOM 899 C CA . TRP A 1 114 ? -8.359 0.086 2.161 1.00 90.56 114 TRP A CA 1
ATOM 900 C C . TRP A 1 114 ? -7.996 -1.359 2.470 1.00 90.56 114 TRP A C 1
ATOM 902 O O . TRP A 1 114 ? -8.216 -1.845 3.577 1.00 90.56 114 TRP A O 1
ATOM 912 N N . VAL A 1 115 ? -7.423 -2.031 1.485 1.00 90.81 115 VAL A N 1
ATOM 913 C CA . VAL A 1 115 ? -6.913 -3.388 1.613 1.00 90.81 115 VAL A CA 1
ATOM 914 C C . VAL A 1 115 ? -5.484 -3.443 1.101 1.00 90.81 115 VAL A C 1
ATOM 916 O O . VAL A 1 115 ? -5.099 -2.748 0.155 1.00 90.81 115 VAL A O 1
ATOM 919 N N . TYR A 1 116 ? -4.703 -4.279 1.770 1.00 91.38 116 TYR A N 1
ATOM 920 C CA . TYR A 1 116 ? -3.343 -4.617 1.403 1.00 91.38 116 TYR A CA 1
ATOM 921 C C . TYR A 1 116 ? -3.291 -6.118 1.162 1.00 91.38 116 TYR A C 1
ATOM 923 O O . TYR A 1 116 ? -3.563 -6.899 2.074 1.00 91.38 116 TYR A O 1
ATOM 931 N N . GLU A 1 117 ? -2.961 -6.508 -0.064 1.00 90.62 117 GLU A N 1
ATOM 932 C CA . GLU A 1 117 ? -2.868 -7.907 -0.456 1.00 90.62 117 GLU A CA 1
ATOM 933 C C . GLU A 1 117 ? -1.518 -8.200 -1.098 1.00 90.62 117 GLU A C 1
ATOM 935 O O . GLU A 1 117 ? -1.018 -7.440 -1.932 1.00 90.62 117 GLU A O 1
ATOM 940 N N . ASP A 1 118 ? -0.950 -9.354 -0.750 1.00 88.00 118 ASP A N 1
ATOM 941 C CA . ASP A 1 118 ? 0.303 -9.836 -1.328 1.00 88.00 118 ASP A CA 1
ATOM 942 C C . ASP A 1 118 ? 0.197 -10.123 -2.831 1.00 88.00 118 ASP A C 1
ATOM 944 O O . ASP A 1 118 ? 1.196 -10.035 -3.545 1.00 88.00 118 ASP A O 1
ATOM 948 N N . GLY A 1 119 ? -1.004 -10.450 -3.326 1.00 87.88 119 GLY A N 1
ATOM 949 C CA . GLY A 1 119 ? -1.262 -10.628 -4.758 1.00 87.88 119 GLY A CA 1
ATOM 950 C C . GLY A 1 119 ? -0.990 -9.347 -5.545 1.00 87.88 119 GLY A C 1
ATOM 951 O O . GLY A 1 119 ? -0.248 -9.369 -6.528 1.00 87.88 119 GLY A O 1
ATOM 952 N N . ASP A 1 120 ? -1.472 -8.214 -5.030 1.00 89.25 120 ASP A N 1
ATOM 953 C CA . ASP A 1 120 ? -1.288 -6.900 -5.645 1.00 89.25 120 ASP A CA 1
ATOM 954 C C . ASP A 1 120 ? 0.191 -6.481 -5.709 1.00 89.25 120 ASP A C 1
ATOM 956 O O . ASP A 1 120 ? 0.594 -5.769 -6.627 1.00 89.25 120 ASP A O 1
ATOM 960 N N . GLN A 1 121 ? 1.039 -6.971 -4.797 1.00 90.50 121 GLN A N 1
ATOM 961 C CA . GLN A 1 121 ? 2.467 -6.623 -4.783 1.00 90.50 121 GLN A CA 1
ATOM 962 C C . GLN A 1 121 ? 3.276 -7.294 -5.899 1.00 90.50 121 GLN A C 1
ATOM 964 O O . GLN A 1 121 ? 4.384 -6.854 -6.204 1.00 90.50 121 GLN A O 1
ATOM 969 N N . LYS A 1 122 ? 2.754 -8.372 -6.495 1.00 88.62 122 LYS A N 1
ATOM 970 C CA . LYS A 1 122 ? 3.460 -9.178 -7.506 1.00 88.62 122 LYS A CA 1
ATOM 971 C C . LYS A 1 122 ? 3.197 -8.703 -8.934 1.00 88.62 122 LYS A C 1
ATOM 973 O O . LYS A 1 122 ? 3.828 -9.194 -9.869 1.00 88.62 122 LYS A O 1
ATOM 978 N N . HIS A 1 123 ? 2.262 -7.777 -9.118 1.00 87.50 123 HIS A N 1
ATOM 979 C CA . HIS A 1 123 ? 1.893 -7.272 -10.431 1.00 87.50 123 HIS A CA 1
ATOM 980 C C . HIS A 1 123 ? 2.794 -6.114 -10.876 1.00 87.50 123 HIS A C 1
ATOM 982 O O . HIS A 1 123 ? 3.267 -5.304 -10.079 1.00 87.50 123 HIS A O 1
ATOM 988 N N . SER A 1 124 ? 3.030 -6.029 -12.186 1.00 90.00 124 SER A N 1
ATOM 989 C CA . SER A 1 124 ? 3.653 -4.859 -12.804 1.00 90.00 124 SER A CA 1
ATOM 990 C C . SER A 1 124 ? 2.581 -3.804 -13.056 1.00 90.00 124 SER A C 1
ATOM 992 O O . SER A 1 124 ? 1.664 -4.037 -13.845 1.00 90.00 124 SER A O 1
ATOM 994 N N . TRP A 1 125 ? 2.704 -2.666 -12.378 1.00 92.50 125 TRP A N 1
ATOM 995 C CA . TRP A 1 125 ? 1.739 -1.571 -12.427 1.00 92.50 125 TRP A CA 1
ATOM 996 C C . TRP A 1 125 ? 2.260 -0.388 -13.245 1.00 92.50 125 TRP A C 1
ATOM 998 O O . TRP A 1 125 ? 3.429 -0.011 -13.131 1.00 92.50 125 TRP A O 1
ATOM 1008 N N . THR A 1 126 ? 1.374 0.237 -14.014 1.00 92.12 126 THR A N 1
ATOM 1009 C CA . THR A 1 126 ? 1.625 1.492 -14.728 1.00 92.12 126 THR A CA 1
ATOM 1010 C C . THR A 1 126 ? 1.197 2.663 -13.851 1.00 92.12 126 THR A C 1
ATOM 1012 O O . THR A 1 126 ? 0.042 2.746 -13.434 1.00 92.12 126 THR A O 1
ATOM 1015 N N . VAL A 1 127 ? 2.127 3.574 -13.566 1.00 91.12 127 VAL A N 1
ATOM 1016 C CA . VAL A 1 127 ? 1.845 4.789 -12.790 1.00 91.12 127 VAL A CA 1
ATOM 1017 C C . VAL A 1 127 ? 1.174 5.827 -13.691 1.00 91.12 127 VAL A C 1
ATOM 1019 O O . VAL A 1 127 ? 1.692 6.103 -14.774 1.00 91.12 127 VAL A O 1
ATOM 1022 N N . ILE A 1 128 ? 0.051 6.387 -13.237 1.00 88.25 128 ILE A N 1
ATOM 1023 C CA . ILE A 1 128 ? -0.718 7.444 -13.916 1.00 88.25 128 ILE A CA 1
ATOM 1024 C C . ILE A 1 128 ? -0.876 8.702 -13.060 1.00 88.25 128 ILE A C 1
ATOM 1026 O O . ILE A 1 128 ? -0.814 8.599 -11.809 1.00 88.25 128 ILE A O 1
#

Solvent-accessible surface area (backbone atoms only — not comparable to full-atom values): 8712 Å² total; per-residue (Å²): 137,87,84,86,84,90,79,86,90,86,86,87,88,80,87,80,90,80,86,87,77,90,74,88,79,89,75,89,78,87,87,84,80,93,81,74,86,70,83,68,70,78,61,95,76,69,70,70,96,62,47,45,43,28,36,47,76,34,82,89,78,31,31,26,29,81,46,57,66,71,58,54,51,50,58,37,55,74,67,69,41,61,70,59,53,55,52,51,55,57,46,36,77,78,33,67,64,45,50,35,35,71,42,72,46,91,94,52,100,48,80,60,39,84,45,79,50,78,71,62,64,74,57,85,66,46,82,101

Secondary structure (DSSP, 8-state):
-------------------------------------------TT---SSPEEEEEEETTTTEEEEE-HHHHHHHHHHTT-HHHHHHHHHHHTT-SEEEEEEE--TT-SSS-EEE--HHHHTS--EE-